Protein AF-A0A933JB14-F1 (afdb_monomer_lite)

Secondary structure (DSSP, 8-state):
--HHHHHHT-EEEEETTEEEEE--HHHHHHHHHHTT-TTHHHHHHHHHHHHHHTT-

pLDDT: mean 74.57, std 12.53, range [49.81, 91.06]

Radius of gyration: 15.94 Å; chains: 1; bounding box: 22×44×30 Å

Structure (mmCIF, N/CA/C/O backbone):
data_AF-A0A933JB14-F1
#
_entry.id   AF-A0A933JB14-F1
#
loop_
_atom_site.group_PDB
_atom_site.id
_atom_site.type_symbol
_atom_site.label_atom_id
_atom_site.label_alt_id
_atom_site.label_comp_id
_atom_site.label_asym_id
_atom_site.label_entity_id
_atom_site.label_seq_id
_atom_site.pdbx_PDB_ins_code
_atom_site.Cartn_x
_atom_site.Cartn_y
_atom_site.Cartn_z
_atom_site.occupancy
_atom_site.B_iso_or_equiv
_atom_site.auth_seq_id
_atom_site.auth_comp_id
_atom_site.auth_asym_id
_atom_site.auth_atom_id
_atom_site.pdbx_PDB_model_num
ATOM 1 N N . MET A 1 1 ? -9.150 -5.339 8.867 1.00 63.06 1 MET A N 1
ATOM 2 C CA . MET A 1 1 ? -8.798 -5.566 7.446 1.00 63.06 1 MET 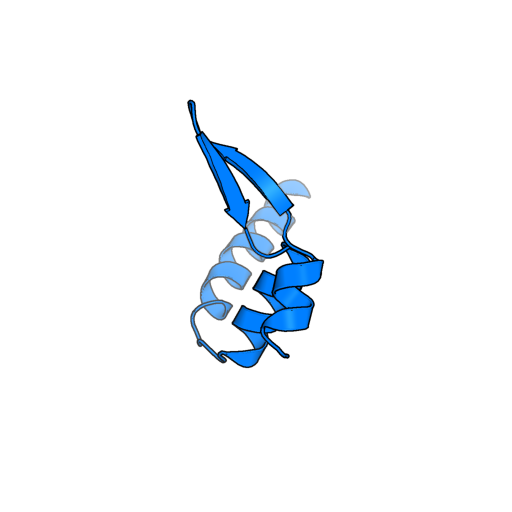A CA 1
ATOM 3 C C . MET A 1 1 ? -8.266 -6.986 7.344 1.00 63.06 1 MET A C 1
ATOM 5 O O . MET A 1 1 ? -7.451 -7.324 8.187 1.00 63.06 1 MET A O 1
ATOM 9 N N . THR A 1 2 ? -8.763 -7.824 6.432 1.00 81.75 2 THR A N 1
ATOM 10 C CA . THR A 1 2 ? -8.403 -9.257 6.368 1.00 81.75 2 THR A CA 1
ATOM 11 C C . THR A 1 2 ? -7.465 -9.547 5.198 1.00 81.75 2 THR A C 1
ATOM 13 O O . THR A 1 2 ? -7.483 -8.830 4.195 1.00 81.75 2 THR A O 1
ATOM 16 N N . PHE A 1 3 ? -6.660 -10.606 5.320 1.00 80.38 3 PHE A N 1
ATOM 17 C CA . PHE A 1 3 ? -5.716 -11.036 4.285 1.00 80.38 3 PHE A CA 1
ATOM 18 C C . PHE A 1 3 ? -6.411 -11.327 2.947 1.00 80.38 3 PHE A C 1
ATOM 20 O O . PHE A 1 3 ? -5.981 -10.828 1.913 1.00 80.38 3 PHE A O 1
ATOM 27 N N . GLU A 1 4 ? -7.532 -12.049 2.963 1.00 85.62 4 GLU A N 1
ATOM 28 C CA . GLU A 1 4 ? -8.270 -12.438 1.752 1.00 85.62 4 GLU A CA 1
ATOM 29 C C . GLU A 1 4 ? -8.738 -11.229 0.933 1.00 85.62 4 GLU A C 1
ATOM 31 O O . GLU A 1 4 ? -8.667 -11.233 -0.297 1.00 85.62 4 GLU A O 1
ATOM 36 N N . LYS A 1 5 ? -9.156 -10.150 1.608 1.00 82.44 5 LYS A N 1
ATOM 37 C CA . LYS A 1 5 ? -9.580 -8.908 0.952 1.00 82.44 5 LYS A CA 1
ATOM 38 C C . LYS A 1 5 ? -8.414 -8.214 0.246 1.00 82.44 5 LYS A C 1
ATOM 40 O O . LYS A 1 5 ? -8.584 -7.729 -0.868 1.00 82.44 5 LYS A O 1
ATOM 45 N N . VAL A 1 6 ? -7.231 -8.215 0.860 1.00 83.06 6 VAL A N 1
ATOM 46 C CA . VAL A 1 6 ? -6.002 -7.667 0.259 1.00 83.06 6 VAL A CA 1
ATOM 47 C C . VAL A 1 6 ? -5.515 -8.560 -0.885 1.00 83.06 6 VAL A C 1
ATOM 49 O O . VAL A 1 6 ? -5.114 -8.064 -1.934 1.00 83.06 6 VAL A O 1
ATOM 52 N N . TRP A 1 7 ? -5.615 -9.881 -0.726 1.00 84.94 7 TRP A N 1
ATOM 53 C CA . TRP A 1 7 ? -5.223 -10.851 -1.746 1.00 84.94 7 TRP A CA 1
ATOM 54 C C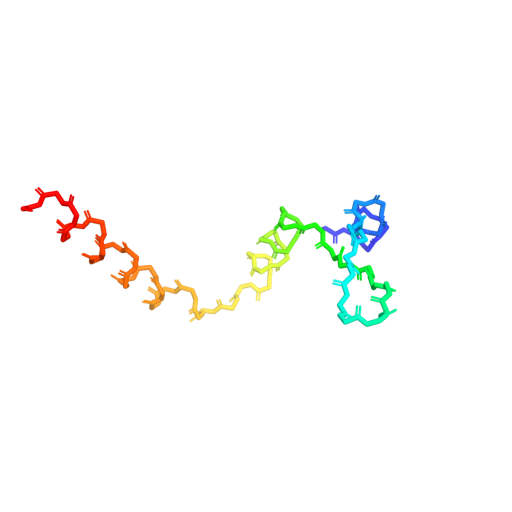 . TRP A 1 7 ? -6.117 -10.806 -2.990 1.00 84.94 7 TRP A C 1
ATOM 56 O O . TRP A 1 7 ? -5.638 -11.027 -4.106 1.00 84.94 7 TRP A O 1
ATOM 66 N N . LYS A 1 8 ? -7.409 -10.497 -2.822 1.00 88.38 8 LYS A N 1
ATOM 67 C CA . LYS A 1 8 ? -8.352 -10.283 -3.930 1.00 88.38 8 LYS A CA 1
ATOM 68 C C . LYS A 1 8 ? -8.030 -9.013 -4.720 1.00 88.38 8 LYS A C 1
ATOM 70 O O . LYS A 1 8 ? -8.154 -9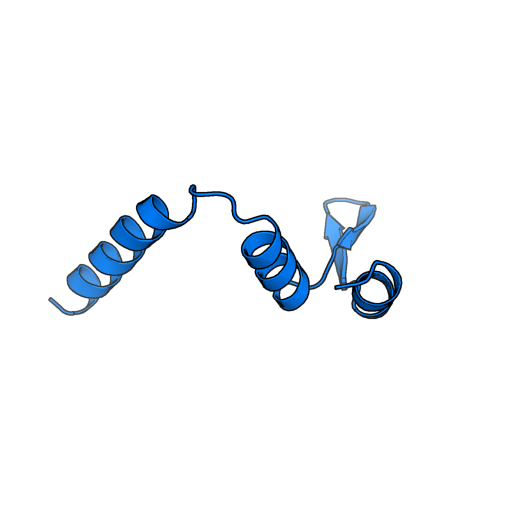.013 -5.938 1.00 88.38 8 LYS A O 1
ATOM 75 N N . ASN A 1 9 ? -7.550 -7.977 -4.036 1.00 87.12 9 ASN A N 1
ATOM 76 C CA . ASN A 1 9 ? -7.196 -6.683 -4.622 1.00 87.12 9 ASN A CA 1
ATOM 77 C C . ASN A 1 9 ? -5.708 -6.565 -4.997 1.00 87.12 9 ASN A C 1
ATOM 79 O O . ASN A 1 9 ? -5.217 -5.458 -5.229 1.00 87.12 9 ASN A O 1
ATOM 83 N N . LYS A 1 10 ? -4.957 -7.673 -5.015 1.00 88.69 10 LYS A N 1
ATOM 84 C CA . LYS A 1 10 ? -3.525 -7.637 -5.328 1.00 88.69 10 LYS A CA 1
ATOM 85 C C . LYS A 1 10 ? -3.288 -7.136 -6.752 1.00 88.69 10 LYS A C 1
ATOM 87 O O . LYS A 1 10 ? -3.990 -7.512 -7.689 1.00 88.69 10 LYS A O 1
ATOM 92 N N . VAL A 1 11 ? -2.257 -6.322 -6.911 1.00 89.12 11 VAL A N 1
ATOM 93 C CA . VAL A 1 11 ? -1.855 -5.728 -8.182 1.00 89.12 11 VAL A CA 1
ATOM 94 C C . VAL A 1 11 ? -0.607 -6.444 -8.669 1.00 89.12 11 VAL A C 1
ATOM 96 O O . VAL A 1 11 ? 0.353 -6.615 -7.917 1.00 89.12 11 VAL A O 1
ATOM 99 N N . LYS A 1 12 ? -0.619 -6.887 -9.926 1.00 91.06 12 LYS A N 1
ATOM 100 C CA . LYS A 1 12 ? 0.547 -7.502 -10.560 1.00 91.06 12 LYS A CA 1
ATOM 101 C C . LYS A 1 12 ? 1.449 -6.403 -11.105 1.00 91.06 12 LYS A C 1
ATOM 103 O O . LYS A 1 12 ? 1.005 -5.583 -11.902 1.00 91.06 12 LYS A O 1
ATOM 108 N N . VAL A 1 13 ? 2.708 -6.403 -10.693 1.00 87.00 13 VAL A N 1
ATOM 109 C CA . VAL A 1 13 ? 3.719 -5.443 -11.137 1.00 87.00 13 VAL A CA 1
ATOM 110 C C . VAL A 1 13 ? 4.900 -6.213 -11.709 1.00 87.00 13 VAL A C 1
ATOM 112 O O . VAL A 1 13 ? 5.282 -7.264 -11.194 1.00 87.00 13 VAL A O 1
ATOM 115 N N . LYS A 1 14 ? 5.476 -5.700 -12.794 1.00 89.38 14 LYS A N 1
ATOM 116 C CA . LYS A 1 14 ? 6.715 -6.228 -13.358 1.00 89.38 14 LYS A CA 1
ATOM 117 C C . LYS A 1 14 ? 7.886 -5.490 -12.718 1.00 89.38 14 LYS A C 1
ATOM 119 O O . LYS A 1 14 ? 7.978 -4.272 -12.839 1.00 89.38 14 LYS A O 1
ATOM 124 N N . PHE A 1 15 ? 8.755 -6.221 -12.034 1.00 83.88 15 PHE A N 1
ATOM 125 C CA . PHE A 1 15 ? 9.972 -5.686 -11.438 1.00 83.88 15 PHE A CA 1
ATOM 126 C C . PHE A 1 15 ? 11.172 -6.367 -12.099 1.00 83.88 15 PHE A C 1
ATOM 128 O O . PHE A 1 15 ? 11.428 -7.552 -11.888 1.00 83.88 15 PHE A O 1
ATOM 135 N N . GLY A 1 16 ? 11.857 -5.641 -12.984 1.00 87.19 16 GLY A N 1
ATOM 136 C CA . GLY A 1 16 ? 12.880 -6.218 -13.858 1.00 87.19 16 GLY A CA 1
ATOM 137 C C . GLY A 1 16 ? 12.301 -7.307 -14.770 1.00 87.19 16 GLY A C 1
ATOM 138 O O . GLY A 1 16 ? 11.380 -7.056 -15.552 1.00 87.19 16 GLY A O 1
ATOM 139 N N . ALA A 1 17 ? 12.830 -8.527 -14.658 1.00 90.06 17 ALA A N 1
ATOM 140 C CA . ALA A 1 17 ? 12.370 -9.684 -15.427 1.00 90.06 17 ALA A CA 1
ATOM 141 C C . ALA A 1 17 ? 11.223 -10.467 -14.758 1.00 90.06 17 ALA A C 1
ATOM 143 O O . ALA A 1 17 ? 10.612 -11.312 -15.408 1.00 90.06 17 ALA A O 1
ATOM 144 N N . ILE A 1 18 ? 10.900 -10.192 -13.488 1.00 89.50 18 ILE A N 1
ATOM 145 C CA . ILE A 1 18 ? 9.928 -10.982 -12.723 1.00 89.50 18 ILE A CA 1
ATOM 146 C C . ILE A 1 18 ? 8.601 -10.246 -12.541 1.00 89.50 18 ILE A C 1
ATOM 148 O O . ILE A 1 18 ? 8.543 -9.025 -12.408 1.00 89.50 18 ILE A O 1
ATOM 152 N N . CYS A 1 19 ? 7.507 -11.006 -12.528 1.00 89.19 19 CYS A N 1
ATOM 153 C CA . CYS A 1 19 ? 6.191 -10.498 -12.161 1.00 89.19 19 CYS A CA 1
ATOM 154 C C . CYS A 1 19 ? 5.907 -10.821 -10.697 1.00 89.19 19 CYS A C 1
ATOM 156 O O . CYS A 1 19 ? 5.909 -11.986 -10.308 1.00 89.19 19 CYS A O 1
ATOM 158 N N . VAL A 1 20 ? 5.602 -9.796 -9.913 1.00 90.44 20 VAL A N 1
ATOM 159 C CA . VAL A 1 20 ? 5.329 -9.887 -8.477 1.00 90.44 20 VAL A CA 1
ATOM 160 C C . VAL A 1 20 ? 3.951 -9.315 -8.168 1.00 90.44 20 VAL A C 1
ATOM 162 O O . VAL A 1 20 ? 3.443 -8.453 -8.887 1.00 90.44 20 VAL A O 1
ATOM 165 N N . TYR A 1 21 ? 3.324 -9.810 -7.105 1.00 89.81 21 TYR A N 1
ATOM 166 C CA . TYR A 1 21 ? 2.039 -9.306 -6.636 1.00 89.81 21 TYR A CA 1
ATOM 167 C C . TYR A 1 21 ? 2.242 -8.426 -5.411 1.00 89.81 21 TYR A C 1
ATOM 169 O O . TYR A 1 21 ? 2.823 -8.861 -4.419 1.00 89.81 21 TYR A O 1
ATOM 177 N N . PHE A 1 22 ? 1.712 -7.212 -5.466 1.00 85.12 22 PHE A N 1
ATOM 178 C CA . PHE A 1 22 ? 1.690 -6.287 -4.342 1.00 85.12 22 PHE A CA 1
ATOM 179 C C . PHE A 1 22 ? 0.261 -6.059 -3.864 1.00 85.12 22 PHE A C 1
ATOM 181 O O . PHE A 1 22 ? -0.691 -6.154 -4.637 1.00 85.12 22 PHE A O 1
ATOM 188 N N . ALA A 1 23 ? 0.099 -5.731 -2.584 1.00 85.25 23 ALA A N 1
ATOM 189 C CA . ALA A 1 23 ? -1.159 -5.181 -2.098 1.00 85.25 23 ALA A CA 1
ATOM 190 C C . ALA A 1 23 ? -1.473 -3.872 -2.842 1.00 85.25 23 ALA A C 1
ATOM 192 O O . ALA A 1 23 ? -0.562 -3.115 -3.187 1.00 85.25 23 ALA A O 1
ATOM 193 N N . SER A 1 24 ? -2.756 -3.598 -3.084 1.00 85.81 24 SER A N 1
ATOM 194 C CA . SER A 1 24 ? -3.159 -2.338 -3.708 1.00 85.81 24 SER A CA 1
ATOM 195 C C . SER A 1 24 ? -2.707 -1.142 -2.870 1.00 85.81 24 SER A C 1
ATOM 197 O O . SER A 1 24 ? -2.622 -1.220 -1.644 1.00 85.81 24 SER A O 1
ATOM 199 N N . LEU A 1 25 ? -2.458 -0.002 -3.517 1.00 79.25 25 LEU A N 1
ATOM 200 C CA . LEU A 1 25 ? -2.077 1.231 -2.823 1.00 79.25 25 LEU A CA 1
ATOM 201 C C . LEU A 1 25 ? -3.108 1.627 -1.749 1.00 79.25 25 LEU A C 1
ATOM 203 O O . LEU A 1 25 ? -2.741 2.019 -0.642 1.00 79.25 25 LEU A O 1
ATOM 207 N N . ALA A 1 26 ? -4.399 1.461 -2.0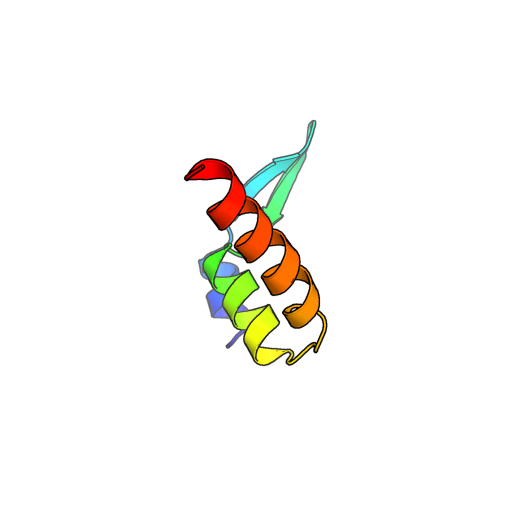48 1.00 78.62 26 ALA A N 1
ATOM 208 C CA . ALA A 1 26 ? -5.485 1.720 -1.106 1.00 78.62 26 ALA A CA 1
ATOM 209 C C . ALA A 1 26 ? -5.429 0.787 0.114 1.00 78.62 26 ALA A C 1
ATOM 211 O O . ALA A 1 26 ? -5.704 1.213 1.241 1.00 78.62 26 ALA A O 1
ATOM 212 N N . ASP A 1 27 ? -5.051 -0.474 -0.102 1.00 81.94 27 ASP A N 1
ATOM 213 C CA . ASP A 1 27 ? -4.900 -1.438 0.977 1.00 81.94 27 ASP A CA 1
ATOM 214 C C . ASP A 1 27 ? -3.633 -1.182 1.799 1.00 81.94 27 ASP A C 1
ATOM 216 O O . ASP A 1 27 ? -3.699 -1.218 3.025 1.00 81.94 27 ASP A O 1
ATOM 220 N N . LEU A 1 28 ? -2.524 -0.790 1.165 1.00 80.00 28 LEU A N 1
ATOM 221 C CA . LEU A 1 28 ? -1.294 -0.370 1.846 1.00 80.00 28 LEU A CA 1
ATOM 222 C C . LEU A 1 28 ? -1.522 0.839 2.767 1.00 80.00 28 LEU A C 1
ATOM 224 O O . LEU A 1 28 ? -1.019 0.852 3.890 1.00 80.00 28 LEU A O 1
ATOM 228 N N . ILE A 1 29 ? -2.314 1.828 2.338 1.00 79.25 29 ILE A N 1
ATOM 229 C CA . ILE A 1 29 ? -2.673 3.003 3.154 1.00 79.25 29 ILE A CA 1
ATOM 230 C C . ILE A 1 29 ? -3.510 2.591 4.371 1.00 79.25 29 ILE A C 1
ATOM 232 O O . ILE A 1 29 ? -3.235 3.019 5.492 1.00 79.25 29 ILE A O 1
ATOM 236 N N . LYS A 1 30 ? -4.517 1.731 4.180 1.00 80.38 30 LYS A N 1
ATOM 237 C CA . LYS A 1 30 ? -5.350 1.226 5.283 1.00 80.38 30 LYS A CA 1
ATOM 238 C C . LYS A 1 30 ? -4.550 0.354 6.250 1.00 80.38 30 LYS A C 1
ATOM 240 O O . LYS A 1 30 ? -4.736 0.485 7.456 1.00 80.38 30 LYS A O 1
ATOM 245 N N . MET A 1 31 ? -3.642 -0.481 5.742 1.00 77.62 31 MET A N 1
ATOM 246 C CA . MET A 1 31 ? -2.727 -1.285 6.555 1.00 77.62 31 MET A CA 1
ATOM 247 C C . MET A 1 31 ? -1.779 -0.399 7.365 1.00 77.62 31 MET A C 1
ATOM 249 O O . MET A 1 31 ? -1.647 -0.609 8.564 1.00 77.62 31 MET A O 1
ATOM 253 N N . LYS A 1 32 ? -1.176 0.632 6.759 1.00 70.38 32 LYS A N 1
ATOM 254 C CA . LYS A 1 32 ? -0.317 1.601 7.464 1.00 70.38 32 LYS A CA 1
ATOM 255 C C . LYS A 1 32 ? -1.077 2.388 8.535 1.00 70.38 32 LYS A C 1
ATOM 257 O O . LYS A 1 32 ? -0.569 2.538 9.642 1.00 70.38 32 LYS A O 1
ATOM 262 N N . LYS A 1 33 ? -2.312 2.813 8.244 1.00 72.50 33 LYS A N 1
ATOM 263 C CA . LYS A 1 33 ? -3.191 3.505 9.202 1.00 72.50 33 LYS A CA 1
ATOM 264 C C . LYS A 1 33 ? -3.611 2.601 10.367 1.00 72.50 33 LYS A C 1
ATOM 266 O O . LYS A 1 33 ? -3.641 3.059 11.502 1.00 72.50 33 LYS A O 1
ATOM 271 N N . ALA A 1 34 ? -3.897 1.324 10.099 1.00 72.38 34 ALA A N 1
ATOM 272 C CA . ALA A 1 34 ? -4.223 0.333 11.127 1.00 72.38 34 ALA A CA 1
ATOM 273 C C . ALA A 1 34 ? -2.997 -0.099 11.951 1.00 72.38 34 ALA A C 1
ATOM 275 O O . ALA A 1 34 ? -3.134 -0.405 13.128 1.00 72.38 34 ALA A O 1
ATOM 276 N N . ALA A 1 35 ? -1.804 -0.095 11.349 1.00 68.62 35 ALA A N 1
ATOM 277 C CA . ALA A 1 35 ? -0.547 -0.409 12.023 1.00 68.62 35 ALA A CA 1
ATOM 278 C C . ALA A 1 35 ? -0.064 0.708 12.968 1.00 68.62 35 ALA A C 1
ATOM 280 O O . ALA A 1 35 ? 0.909 0.494 13.687 1.00 68.62 35 ALA A O 1
ATOM 281 N N . GLY A 1 36 ? -0.700 1.889 12.955 1.00 60.25 36 GLY A N 1
ATOM 282 C CA . GLY A 1 36 ? -0.480 2.954 13.938 1.00 60.25 36 GLY A CA 1
ATOM 283 C C . GLY A 1 36 ? 0.971 3.428 14.067 1.00 60.25 36 GLY A C 1
ATOM 284 O O . GLY A 1 36 ? 1.348 3.909 15.131 1.00 60.25 36 GLY A O 1
ATOM 285 N N . ARG A 1 37 ? 1.816 3.266 13.035 1.00 57.16 37 ARG A N 1
ATOM 286 C CA . ARG A 1 37 ? 3.231 3.651 13.131 1.00 57.16 37 ARG A CA 1
ATOM 287 C C . ARG A 1 37 ? 3.365 5.183 13.090 1.00 57.16 37 ARG A C 1
ATOM 289 O O . ARG A 1 37 ? 3.032 5.784 12.072 1.00 57.16 37 ARG A O 1
ATOM 296 N N . PRO A 1 38 ? 3.919 5.820 14.135 1.00 54.50 38 PRO A N 1
ATOM 297 C CA . PRO A 1 38 ? 4.071 7.271 14.262 1.00 54.50 38 PRO A CA 1
ATOM 298 C C . PRO A 1 38 ? 5.248 7.812 13.427 1.00 54.50 38 PRO A C 1
ATOM 300 O O . PRO A 1 38 ? 6.079 8.558 13.928 1.00 54.50 38 PRO A O 1
ATOM 303 N N . LYS A 1 39 ? 5.380 7.396 12.161 1.00 52.84 39 LYS A N 1
ATOM 304 C CA . LYS A 1 39 ? 6.463 7.845 11.261 1.00 52.84 39 LYS A CA 1
ATOM 305 C C . LYS A 1 39 ? 5.972 8.706 10.090 1.00 52.84 39 LYS A C 1
ATOM 307 O O . LYS A 1 39 ? 6.790 9.281 9.390 1.00 52.84 39 LYS A O 1
ATOM 312 N N . ASP A 1 40 ? 4.656 8.849 9.921 1.00 51.72 40 ASP A N 1
ATOM 313 C CA . ASP A 1 40 ? 4.026 9.634 8.845 1.00 51.72 40 ASP A CA 1
ATOM 314 C C . ASP A 1 40 ? 3.832 11.133 9.187 1.00 51.72 40 ASP A C 1
ATOM 316 O O . ASP A 1 40 ? 3.459 11.926 8.323 1.00 51.72 40 ASP A O 1
ATOM 320 N N . ILE A 1 41 ? 4.083 11.556 10.434 1.00 56.69 41 ILE A N 1
ATOM 321 C CA . ILE A 1 41 ? 3.900 12.962 10.852 1.00 56.69 41 ILE A CA 1
ATOM 322 C C . ILE A 1 41 ? 5.041 13.858 10.335 1.00 56.69 41 ILE A C 1
ATOM 324 O O . ILE A 1 41 ? 4.791 15.010 9.974 1.00 56.69 41 ILE A O 1
ATOM 328 N N . ASP A 1 42 ? 6.267 13.337 10.227 1.00 60.03 42 ASP A N 1
ATOM 329 C CA . ASP A 1 42 ? 7.404 14.098 9.689 1.00 60.03 42 ASP A CA 1
ATOM 330 C C . ASP A 1 42 ? 7.336 14.274 8.162 1.00 60.03 42 ASP A C 1
ATOM 332 O O . ASP A 1 42 ? 7.634 15.355 7.653 1.00 60.03 42 ASP A O 1
ATOM 336 N N . ASP A 1 43 ? 6.835 13.284 7.419 1.00 57.41 43 ASP A N 1
ATOM 337 C CA . ASP A 1 43 ? 6.659 13.380 5.959 1.00 57.41 43 ASP A CA 1
ATOM 338 C C . ASP A 1 43 ? 5.622 14.451 5.562 1.00 57.41 43 ASP A C 1
ATOM 340 O O . ASP A 1 43 ? 5.786 15.194 4.587 1.00 57.41 43 ASP A O 1
ATOM 344 N N . LEU A 1 44 ? 4.578 14.623 6.381 1.00 60.47 44 LEU A N 1
ATOM 345 C CA . LEU A 1 44 ? 3.554 15.660 6.205 1.00 60.47 44 LEU A CA 1
ATOM 346 C C . LEU A 1 44 ? 4.123 17.089 6.246 1.00 60.47 44 LEU A C 1
ATOM 348 O O . LEU A 1 44 ? 3.576 17.979 5.585 1.00 60.47 44 LEU A O 1
ATOM 352 N N . LYS A 1 45 ? 5.222 17.331 6.977 1.00 66.19 45 LYS A N 1
ATOM 353 C CA . LYS A 1 45 ? 5.914 18.633 6.990 1.00 66.19 45 LYS A CA 1
ATOM 354 C C . LYS A 1 45 ? 6.570 18.934 5.642 1.00 66.19 45 LYS A C 1
ATOM 356 O O . LYS A 1 45 ? 6.425 20.048 5.136 1.00 66.19 45 LYS A O 1
ATOM 361 N N . TYR A 1 46 ? 7.241 17.955 5.041 1.00 68.75 46 TYR A N 1
ATOM 362 C CA . TYR A 1 46 ? 7.939 18.137 3.765 1.00 68.75 46 TYR A CA 1
ATOM 363 C C . TYR A 1 46 ? 6.964 18.358 2.605 1.00 68.75 46 TYR A C 1
ATOM 365 O O . TYR A 1 46 ? 7.140 19.285 1.811 1.00 68.75 46 TYR A O 1
ATOM 373 N N . LEU A 1 47 ? 5.873 17.593 2.562 1.00 64.81 47 LEU A N 1
ATOM 374 C CA . LEU A 1 47 ? 4.853 17.724 1.518 1.00 64.81 47 LEU A CA 1
ATOM 375 C C . LEU A 1 47 ? 4.094 19.062 1.591 1.00 64.81 47 LEU A C 1
ATOM 377 O O . LEU A 1 47 ? 3.799 19.665 0.557 1.00 64.81 47 LEU A O 1
ATOM 381 N N . ARG A 1 48 ? 3.825 19.584 2.798 1.00 69.38 48 ARG A N 1
ATOM 382 C CA . ARG A 1 48 ? 3.234 20.926 2.976 1.00 69.38 48 ARG A CA 1
ATOM 383 C C . ARG A 1 48 ? 4.180 22.043 2.533 1.00 69.38 48 ARG A C 1
ATOM 385 O O . ARG A 1 48 ? 3.727 22.996 1.903 1.00 69.38 48 ARG A O 1
ATO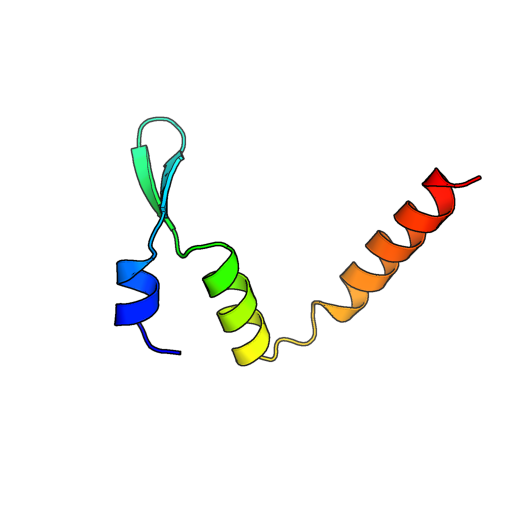M 392 N N . LYS A 1 49 ? 5.481 21.912 2.807 1.00 70.50 49 LYS A N 1
ATOM 393 C CA . LYS A 1 49 ? 6.496 22.902 2.413 1.00 70.50 49 LYS A CA 1
ATOM 394 C C . LYS A 1 49 ? 6.646 22.998 0.889 1.00 70.50 49 LYS A C 1
ATOM 396 O O . LYS A 1 49 ? 6.690 24.099 0.349 1.00 70.50 49 LYS A O 1
ATOM 401 N N . LEU A 1 50 ? 6.623 21.864 0.186 1.00 71.12 50 LEU A N 1
ATOM 402 C CA . LEU A 1 50 ? 6.648 21.824 -1.284 1.00 71.12 50 LEU A CA 1
ATOM 403 C C . LEU A 1 50 ? 5.392 22.438 -1.921 1.00 71.12 50 LEU A C 1
ATOM 405 O O . LEU A 1 50 ? 5.486 23.107 -2.947 1.00 71.12 50 LEU A O 1
ATOM 409 N N . LYS A 1 51 ? 4.216 22.254 -1.303 1.00 66.31 51 LYS A N 1
ATOM 410 C CA . LYS A 1 51 ? 2.964 22.863 -1.781 1.00 66.31 51 LYS A CA 1
ATOM 411 C C . LYS A 1 51 ? 3.008 24.395 -1.730 1.00 66.31 51 LYS A C 1
ATOM 413 O O . LYS A 1 51 ? 2.468 25.031 -2.627 1.00 66.31 51 LYS A O 1
ATOM 418 N N . TYR A 1 52 ? 3.648 24.964 -0.710 1.00 62.22 52 TYR A N 1
ATOM 419 C CA . TYR A 1 52 ? 3.784 26.414 -0.555 1.00 62.22 52 TYR A CA 1
ATOM 420 C C . TYR A 1 52 ? 4.770 27.016 -1.570 1.00 62.22 52 TYR A C 1
ATOM 422 O O . TYR A 1 52 ? 4.473 28.030 -2.188 1.00 62.22 52 TYR A O 1
ATOM 430 N N . LEU A 1 53 ? 5.899 26.344 -1.824 1.00 62.06 53 LEU A N 1
ATOM 431 C CA . LEU A 1 53 ? 6.916 26.798 -2.787 1.00 62.06 53 LEU A CA 1
ATOM 432 C C . LEU A 1 53 ? 6.443 26.800 -4.247 1.00 62.06 53 LEU A C 1
ATOM 434 O O . LEU A 1 53 ? 7.002 27.516 -5.064 1.00 62.06 53 LEU A O 1
ATOM 438 N N . ARG A 1 54 ? 5.426 26.003 -4.592 1.00 59.56 54 ARG A N 1
ATOM 439 C CA . ARG A 1 54 ? 4.889 25.928 -5.961 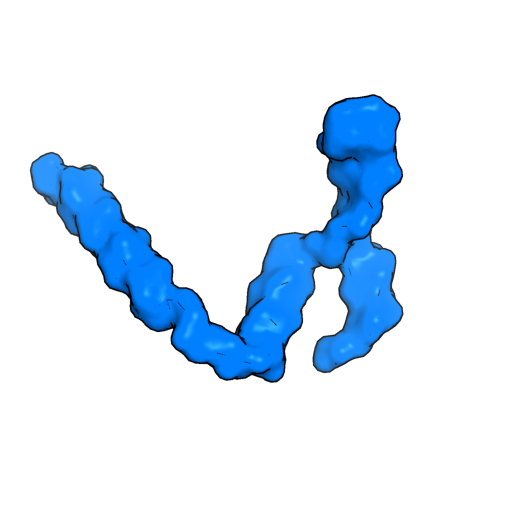1.00 59.56 54 ARG A CA 1
ATOM 440 C C . ARG A 1 54 ? 3.836 27.000 -6.269 1.00 59.56 54 ARG A C 1
ATOM 442 O O . ARG A 1 54 ? 3.285 27.000 -7.364 1.00 59.56 54 ARG A O 1
ATOM 449 N N . HIS A 1 55 ? 3.507 27.848 -5.298 1.00 54.75 55 HIS A N 1
ATOM 450 C CA . HIS A 1 55 ? 2.506 28.910 -5.424 1.00 54.75 55 HIS A CA 1
ATOM 451 C C . HIS A 1 55 ? 3.095 30.308 -5.169 1.00 54.75 55 HIS A C 1
ATOM 453 O O . HIS A 1 55 ? 2.341 31.232 -4.877 1.00 54.75 55 HIS A O 1
ATOM 459 N N . SER A 1 56 ? 4.425 30.441 -5.246 1.00 49.81 56 SER A N 1
ATOM 460 C CA . SER A 1 56 ? 5.167 31.689 -5.060 1.00 49.81 56 SER A CA 1
ATOM 461 C C . SER A 1 56 ? 5.958 32.056 -6.304 1.00 49.81 56 SER A C 1
ATOM 463 O O . SER A 1 56 ? 6.305 31.126 -7.067 1.00 49.81 56 SER A O 1
#

Foldseek 3Di:
DDPVVQVVQWDWDDDPPDIDTDGDPVVVVVVVVVVPDPPVPVVVVVVVVVVVVVVD

Sequence (56 aa):
MTFEKVWKNKVKVKFGAICVYFASLADLIKMKKAAGRPKDIDDLKYLRKLKYLRHS